Protein AF-A0A343C5H6-F1 (afdb_monomer_lite)

InterPro domains:
  IPR004868 DNA-directed DNA polymerase, family B, mitochondria/virus [PF03175] (2-85)
  IPR043502 DNA/RNA polymerase superfamily [SSF56672] (3-93)

Foldseek 3Di:
DVVCVVVVDDDDDPDDDDDDDDDPCVVVLVVLVVQLVVDDPPDPSVVVSVCCNVVVVVVVVDDPDDDDDDDDDPVVVVVVVPDPVDDDPDDDDPVPPPPPPD

Radius of gyration: 25.48 Å; chains: 1; bounding box: 62×45×51 Å

Structure (mmCIF, N/CA/C/O backbone):
data_AF-A0A343C5H6-F1
#
_entry.id   AF-A0A343C5H6-F1
#
loop_
_atom_site.group_PDB
_atom_site.id
_atom_site.type_symbol
_atom_site.label_atom_id
_atom_site.label_alt_id
_atom_site.label_comp_id
_atom_site.label_asym_id
_atom_site.label_entity_id
_atom_site.label_seq_id
_atom_site.pdbx_PDB_ins_code
_atom_site.Cartn_x
_atom_site.Cartn_y
_atom_site.Cartn_z
_atom_site.occupancy
_atom_site.B_iso_or_equiv
_atom_site.auth_seq_id
_atom_site.auth_comp_id
_atom_site.auth_asym_id
_atom_site.auth_atom_id
_atom_site.pdbx_PDB_model_num
ATOM 1 N N . MET A 1 1 ? -17.354 25.874 -14.020 1.00 59.34 1 MET A N 1
ATOM 2 C CA . MET A 1 1 ? -18.161 25.679 -15.249 1.00 59.34 1 MET A CA 1
ATOM 3 C C . MET A 1 1 ? -18.701 27.003 -15.789 1.00 59.34 1 MET A C 1
ATOM 5 O O . MET A 1 1 ? -18.785 27.162 -17.002 1.00 59.34 1 MET A O 1
ATOM 9 N N . ASP A 1 2 ? -18.963 27.967 -14.908 1.00 62.91 2 ASP A N 1
ATOM 10 C CA . ASP A 1 2 ? -19.671 29.218 -15.217 1.00 62.91 2 ASP A CA 1
ATOM 11 C C . ASP A 1 2 ? -18.976 30.110 -16.258 1.00 62.91 2 ASP A C 1
ATOM 13 O O . ASP A 1 2 ? -19.619 30.600 -17.184 1.00 62.91 2 ASP A O 1
ATOM 17 N N . ASN A 1 3 ? -17.647 30.245 -16.201 1.00 73.25 3 ASN A N 1
ATOM 18 C CA . ASN A 1 3 ? -16.905 31.046 -17.184 1.00 73.25 3 ASN A CA 1
ATOM 19 C C . ASN A 1 3 ? -16.920 30.426 -18.596 1.00 73.25 3 ASN A C 1
ATOM 21 O O . ASN A 1 3 ? -17.035 31.145 -19.582 1.00 73.25 3 ASN A O 1
ATOM 25 N N . ALA A 1 4 ? -16.860 29.097 -18.728 1.00 74.56 4 ALA A N 1
ATOM 26 C CA . ALA A 1 4 ? -16.860 28.442 -20.040 1.00 74.56 4 ALA A CA 1
ATOM 27 C C . ALA A 1 4 ? -18.228 28.525 -20.741 1.00 74.56 4 ALA A C 1
ATOM 29 O O . ALA A 1 4 ? -18.287 28.694 -21.961 1.00 74.56 4 ALA A O 1
ATOM 30 N N . MET A 1 5 ? -19.315 28.472 -19.961 1.00 68.94 5 MET A N 1
ATOM 31 C CA . MET A 1 5 ? -20.676 28.717 -20.448 1.00 68.94 5 MET A CA 1
ATOM 32 C C . MET A 1 5 ? -20.866 30.180 -20.867 1.00 68.94 5 MET A C 1
ATOM 34 O O . MET A 1 5 ? -21.416 30.435 -21.939 1.00 68.94 5 MET A O 1
ATOM 38 N N . LYS A 1 6 ? -20.335 31.136 -20.085 1.00 81.19 6 LYS A N 1
ATOM 39 C CA . LYS A 1 6 ? -20.362 32.578 -20.394 1.00 81.19 6 LYS A CA 1
ATOM 40 C C . LYS A 1 6 ? -19.713 32.915 -21.744 1.00 81.19 6 LYS A C 1
ATOM 42 O O . LYS A 1 6 ? -20.212 33.781 -22.454 1.00 81.19 6 LYS A O 1
ATOM 47 N N . TYR A 1 7 ? -18.649 32.204 -22.123 1.00 83.94 7 TYR A N 1
ATOM 48 C CA . TYR A 1 7 ? -17.924 32.410 -23.386 1.00 83.94 7 TYR A CA 1
ATOM 49 C C . TYR A 1 7 ? -18.260 31.386 -24.491 1.00 83.94 7 TYR A C 1
ATOM 51 O O . TYR A 1 7 ? -17.553 31.317 -25.492 1.00 83.94 7 TYR A O 1
ATOM 59 N N . ARG A 1 8 ? -19.353 30.615 -24.354 1.00 80.62 8 ARG A N 1
ATOM 60 C CA . ARG A 1 8 ? -19.887 29.699 -25.391 1.00 80.62 8 ARG A CA 1
ATOM 61 C C . ARG A 1 8 ? -18.921 28.609 -25.882 1.00 80.62 8 ARG A C 1
ATOM 63 O O . ARG A 1 8 ? -19.045 28.129 -27.011 1.00 80.62 8 ARG A O 1
ATOM 70 N N . TYR A 1 9 ? -17.997 28.164 -25.039 1.00 83.25 9 TYR A N 1
ATOM 71 C CA . TYR A 1 9 ? -17.149 27.024 -25.379 1.00 83.25 9 TYR A CA 1
ATOM 72 C C . TYR A 1 9 ? -17.988 25.739 -25.474 1.00 83.25 9 TYR A C 1
ATOM 74 O O . TYR A 1 9 ? -18.740 25.404 -24.558 1.00 83.25 9 TYR A O 1
ATOM 82 N N . LYS A 1 10 ? -17.861 25.006 -26.589 1.00 79.94 10 LYS A N 1
ATOM 83 C CA . LYS A 1 10 ? -18.486 23.688 -26.777 1.00 79.94 10 LYS A CA 1
ATOM 84 C C . LYS A 1 10 ? -17.521 22.592 -26.339 1.00 79.94 10 LYS A C 1
ATOM 86 O O . LYS A 1 10 ? -16.448 22.441 -26.916 1.00 79.94 10 LYS A O 1
ATOM 91 N N . PHE A 1 11 ? -17.926 21.800 -25.353 1.00 80.62 11 PHE A N 1
ATOM 92 C CA . PHE A 1 11 ? -17.164 20.637 -24.907 1.00 80.62 11 PHE A CA 1
ATOM 93 C C . PHE A 1 11 ? -17.555 19.403 -25.721 1.00 80.62 11 PHE A C 1
ATOM 95 O O . PHE A 1 11 ? -18.736 19.074 -25.827 1.00 80.62 11 PHE A O 1
ATOM 102 N N . LYS A 1 12 ? -16.561 18.700 -26.269 1.00 87.62 12 LYS A N 1
ATOM 103 C CA . LYS A 1 12 ? -16.737 17.374 -26.870 1.00 87.62 12 LYS A CA 1
ATOM 104 C C . LYS A 1 12 ? -16.182 16.334 -25.902 1.00 87.62 12 LYS A C 1
ATOM 106 O O . LYS A 1 12 ? -14.979 16.299 -25.665 1.00 87.62 12 LYS A O 1
ATOM 111 N N . ILE A 1 13 ? -17.048 15.493 -25.342 1.00 85.88 13 ILE A N 1
ATOM 112 C CA . ILE A 1 13 ? -16.616 14.368 -24.505 1.00 85.88 13 ILE A CA 1
ATOM 113 C C . ILE A 1 13 ? -16.103 13.263 -25.436 1.00 85.88 13 ILE A C 1
ATOM 115 O O . ILE A 1 13 ? -16.845 12.781 -26.285 1.00 85.88 13 ILE A O 1
ATOM 119 N N . ILE A 1 14 ? -14.825 12.897 -25.303 1.00 92.69 14 ILE A N 1
ATOM 120 C CA . ILE A 1 14 ? -14.165 11.891 -26.157 1.00 92.69 14 ILE A CA 1
ATOM 121 C C . ILE A 1 14 ? -14.345 10.483 -25.577 1.00 92.69 14 ILE A C 1
ATOM 123 O O . ILE A 1 14 ? -14.590 9.533 -26.315 1.00 92.69 14 ILE A O 1
ATOM 127 N N . LYS A 1 15 ? -14.240 10.348 -24.250 1.00 88.81 15 LYS A N 1
ATOM 128 C CA . LYS A 1 15 ? -14.427 9.093 -23.516 1.00 88.81 15 LYS A CA 1
ATOM 129 C C . LYS A 1 15 ? -14.778 9.390 -22.061 1.00 88.81 15 LYS A C 1
ATOM 131 O O . LYS A 1 15 ? -14.320 10.390 -21.510 1.00 88.81 15 LYS A O 1
ATOM 136 N N . SER A 1 16 ? -15.558 8.515 -21.440 1.00 90.56 16 SER A N 1
ATOM 137 C CA . SER A 1 16 ? -15.845 8.555 -20.008 1.00 90.56 16 SER A CA 1
ATOM 138 C C . SER A 1 16 ? -15.832 7.149 -19.417 1.00 90.56 16 SER A C 1
ATOM 140 O O . SER A 1 16 ? -15.969 6.153 -20.128 1.00 90.56 16 SER A O 1
ATOM 142 N N . TYR A 1 17 ? -15.654 7.092 -18.101 1.00 92.56 17 TYR A N 1
ATOM 143 C CA . TYR A 1 17 ? -15.815 5.886 -17.304 1.00 92.56 17 TYR A CA 1
ATOM 144 C C . TYR A 1 17 ? -16.729 6.214 -16.131 1.00 92.56 17 TYR A C 1
ATOM 146 O O . TYR A 1 17 ? -16.598 7.270 -15.508 1.00 92.56 17 TYR A O 1
ATOM 154 N N . THR A 1 18 ? -17.657 5.313 -15.838 1.00 94.50 18 THR A N 1
ATOM 155 C CA . THR A 1 18 ? -18.573 5.422 -14.703 1.00 94.50 18 THR A CA 1
ATOM 156 C C . THR A 1 18 ? -18.362 4.236 -13.783 1.00 94.50 18 THR A C 1
ATOM 158 O O . THR A 1 18 ? -18.209 3.111 -14.254 1.00 94.50 18 THR A O 1
ATOM 161 N N . PHE A 1 19 ? -18.396 4.478 -12.477 1.00 91.44 19 PHE A N 1
ATOM 162 C CA . PHE A 1 19 ? -18.205 3.442 -11.470 1.00 91.44 19 PHE A CA 1
ATOM 163 C C . PHE A 1 19 ? -19.340 3.484 -10.455 1.00 91.44 19 PHE A C 1
ATOM 165 O O . PHE A 1 19 ? -19.789 4.559 -10.049 1.00 91.44 19 PHE A O 1
ATOM 172 N N . ASN A 1 20 ? -19.773 2.306 -10.014 1.00 95.12 20 ASN A N 1
ATOM 173 C CA . ASN A 1 20 ? -20.703 2.191 -8.902 1.00 95.12 20 ASN A CA 1
ATOM 174 C C . ASN A 1 20 ? -19.971 2.468 -7.589 1.00 95.12 20 ASN A C 1
ATOM 176 O O . ASN A 1 20 ? -18.845 2.015 -7.375 1.00 95.12 20 ASN A O 1
ATOM 180 N N . LYS A 1 21 ? -20.622 3.207 -6.691 1.00 93.31 21 LYS A N 1
ATOM 181 C CA . LYS A 1 21 ? -20.080 3.453 -5.353 1.00 93.31 21 LYS A CA 1
ATOM 182 C C . LYS A 1 21 ? -20.183 2.174 -4.521 1.00 93.31 21 LYS A C 1
ATOM 184 O O . LYS A 1 21 ? -21.219 1.517 -4.518 1.00 93.31 21 LYS A O 1
ATOM 189 N N . GLY A 1 22 ? -19.129 1.857 -3.776 1.00 93.56 22 GLY A N 1
ATOM 190 C CA . GLY A 1 22 ? -19.084 0.690 -2.899 1.00 93.56 22 GLY A CA 1
ATOM 191 C C . GLY A 1 22 ? -17.943 0.770 -1.888 1.00 93.56 22 GLY A C 1
ATOM 192 O O . GLY A 1 22 ? -17.122 1.685 -1.935 1.00 93.56 22 GLY A O 1
ATOM 193 N N . ARG A 1 23 ? -17.903 -0.192 -0.957 1.00 92.94 23 ARG A N 1
ATOM 194 C CA . ARG A 1 23 ? -16.825 -0.343 0.038 1.00 92.94 23 ARG A CA 1
ATOM 195 C C . ARG A 1 23 ? -16.227 -1.758 -0.016 1.00 92.94 23 ARG A C 1
ATOM 197 O O . ARG A 1 23 ? -16.390 -2.513 0.941 1.00 92.94 23 ARG A O 1
ATOM 204 N N . PRO A 1 24 ? -15.557 -2.134 -1.122 1.00 91.44 24 PRO A N 1
ATOM 205 C CA . PRO A 1 24 ? -15.087 -3.506 -1.344 1.00 91.44 24 PRO A CA 1
ATOM 206 C C . PRO A 1 24 ? -14.097 -4.006 -0.278 1.00 91.44 24 PRO A C 1
ATOM 208 O O . PRO A 1 24 ? -14.045 -5.200 -0.013 1.00 91.44 24 PRO A O 1
ATOM 211 N N . PHE A 1 25 ? -13.363 -3.105 0.384 1.00 92.88 25 PHE A N 1
ATOM 212 C CA . PHE A 1 25 ? -12.360 -3.453 1.403 1.00 92.88 25 PHE A CA 1
ATOM 213 C C . PHE A 1 25 ? -12.834 -3.261 2.843 1.00 92.88 25 PHE A C 1
ATOM 215 O O . PHE A 1 25 ? -12.014 -3.333 3.753 1.00 92.88 25 PHE A O 1
ATOM 222 N N . LYS A 1 26 ? -14.130 -2.995 3.067 1.00 95.06 26 LYS A N 1
ATOM 223 C CA . LYS A 1 26 ? -14.650 -2.661 4.400 1.00 95.06 26 LYS A CA 1
ATOM 224 C C . LYS A 1 26 ? -14.239 -3.694 5.450 1.00 95.06 26 LYS A C 1
ATOM 226 O O . LYS A 1 26 ? -13.628 -3.319 6.437 1.00 95.06 26 LYS A O 1
ATOM 231 N N . ASN A 1 27 ? -14.517 -4.971 5.197 1.00 96.69 27 ASN A N 1
ATOM 232 C CA . ASN A 1 27 ? -14.269 -6.028 6.178 1.00 96.69 27 ASN A CA 1
ATOM 233 C C . ASN A 1 27 ? -12.774 -6.150 6.511 1.00 96.69 27 ASN A C 1
ATOM 235 O O . ASN A 1 27 ? -12.407 -6.154 7.676 1.00 96.69 27 ASN A O 1
ATOM 239 N N . ILE A 1 28 ? -11.907 -6.129 5.491 1.00 95.00 28 ILE A N 1
ATOM 240 C CA . ILE A 1 28 ? -10.447 -6.212 5.669 1.00 95.00 28 ILE A CA 1
ATOM 241 C C . ILE A 1 28 ? -9.924 -5.029 6.497 1.00 95.00 28 ILE A C 1
ATOM 243 O O . ILE A 1 28 ? -9.112 -5.211 7.400 1.00 95.00 28 ILE A O 1
ATOM 247 N N . ILE A 1 29 ? -10.387 -3.812 6.202 1.00 95.62 29 ILE A N 1
ATOM 248 C CA . ILE A 1 29 ? -9.990 -2.611 6.946 1.00 95.62 29 ILE A CA 1
ATOM 249 C C . ILE A 1 29 ? -10.517 -2.648 8.381 1.00 95.62 29 ILE A C 1
ATOM 251 O O . ILE A 1 29 ? -9.774 -2.299 9.297 1.00 95.62 29 ILE A O 1
ATOM 255 N N . ASP A 1 30 ? -11.761 -3.082 8.581 1.00 97.25 30 ASP A N 1
ATOM 256 C CA . ASP A 1 30 ? -12.376 -3.189 9.903 1.00 97.25 30 ASP A CA 1
ATOM 257 C C . ASP A 1 30 ? -11.622 -4.214 10.772 1.00 97.25 30 ASP A C 1
ATOM 259 O O . ASP A 1 30 ? -11.354 -3.944 11.943 1.00 97.25 30 ASP A O 1
ATOM 263 N N . ASP A 1 31 ? -11.213 -5.350 10.205 1.00 96.62 31 ASP A N 1
ATOM 264 C CA . ASP A 1 31 ? -10.468 -6.390 10.923 1.00 96.62 31 ASP A CA 1
ATOM 265 C C . ASP A 1 31 ? -9.039 -5.944 11.268 1.00 96.62 31 ASP A C 1
ATOM 267 O O . ASP A 1 31 ? -8.612 -6.066 12.418 1.00 96.62 31 ASP A O 1
ATOM 271 N N . LEU A 1 32 ? -8.320 -5.319 10.326 1.00 96.75 32 LEU A N 1
ATOM 272 C CA . LEU A 1 32 ? -6.996 -4.736 10.595 1.00 96.75 32 LEU A CA 1
ATOM 273 C C . LEU A 1 32 ? -7.061 -3.601 11.624 1.00 96.75 32 LEU A C 1
ATOM 275 O O . LEU A 1 32 ? -6.141 -3.421 12.422 1.00 96.75 32 LEU A O 1
ATOM 279 N N . TYR A 1 33 ? -8.144 -2.825 11.623 1.00 96.69 33 TYR A N 1
ATOM 280 C CA . TYR A 1 33 ? -8.338 -1.760 12.596 1.00 96.69 33 TYR A CA 1
ATOM 281 C C . TYR A 1 33 ? -8.585 -2.311 14.004 1.00 96.69 33 TYR A C 1
ATOM 283 O O . TYR A 1 33 ? -7.974 -1.815 14.948 1.00 96.69 33 TYR A O 1
ATOM 291 N N . LYS A 1 34 ? -9.407 -3.360 14.151 1.00 97.31 34 LYS A N 1
ATOM 292 C CA . LYS A 1 34 ? -9.584 -4.059 15.438 1.00 97.31 34 LYS A CA 1
ATOM 293 C C . LYS A 1 34 ? -8.261 -4.614 15.953 1.00 97.31 34 LYS A C 1
ATOM 295 O O . LYS A 1 34 ? -7.923 -4.372 17.106 1.00 97.31 34 LYS A O 1
ATOM 300 N N . LEU A 1 35 ? -7.462 -5.227 15.078 1.00 96.25 35 LEU A N 1
ATOM 301 C CA . LEU A 1 35 ? -6.128 -5.717 15.425 1.00 96.25 35 LEU A CA 1
ATOM 302 C C . LEU A 1 35 ? -5.235 -4.587 15.975 1.00 96.25 35 LEU A C 1
ATOM 304 O O . LEU A 1 35 ? -4.511 -4.764 16.946 1.00 96.25 35 LEU A O 1
ATOM 308 N N . ARG A 1 36 ? -5.331 -3.365 15.438 1.00 96.00 36 ARG A N 1
ATOM 309 C CA . ARG A 1 36 ? -4.609 -2.201 15.994 1.00 96.00 36 ARG A CA 1
ATOM 310 C C . ARG A 1 36 ? -5.123 -1.715 17.348 1.00 96.00 36 ARG A C 1
ATOM 312 O O . ARG A 1 36 ? -4.404 -0.960 18.000 1.00 96.00 36 ARG A O 1
ATOM 319 N N . LEU A 1 37 ? -6.351 -2.051 17.731 1.00 96.56 37 LEU A N 1
ATOM 320 C CA . LEU A 1 37 ? -6.902 -1.723 19.047 1.00 96.56 37 LEU A CA 1
ATOM 321 C C . LEU A 1 37 ? -6.522 -2.771 20.098 1.00 96.56 37 LEU A C 1
ATOM 323 O O . LEU A 1 37 ? -6.389 -2.419 21.265 1.00 96.56 37 LEU A O 1
ATOM 327 N N . GLU A 1 38 ? -6.320 -4.023 19.686 1.00 97.38 38 GLU A N 1
ATOM 328 C CA . GLU A 1 38 ? -5.909 -5.121 20.570 1.00 97.38 38 GLU A CA 1
ATOM 329 C C . GLU A 1 38 ? -4.457 -4.987 21.048 1.00 97.38 38 GLU A C 1
ATOM 331 O O . GLU A 1 38 ? -4.153 -5.313 22.194 1.00 97.38 38 GLU A O 1
ATOM 336 N N . TYR A 1 39 ? -3.564 -4.468 20.199 1.00 96.62 39 TYR A N 1
ATOM 337 C CA . TYR A 1 39 ? -2.135 -4.360 20.504 1.00 96.62 39 TYR A CA 1
ATOM 338 C C . TYR A 1 39 ? -1.691 -2.912 20.767 1.00 96.62 39 TYR A C 1
ATOM 340 O O . TYR A 1 39 ? -2.089 -1.998 20.030 1.00 96.62 39 TYR A O 1
ATOM 348 N N . PRO A 1 40 ? -0.807 -2.663 21.757 1.00 96.50 40 PRO A N 1
ATOM 349 C CA . PRO A 1 40 ? -0.280 -1.328 22.018 1.00 96.50 40 PRO A CA 1
ATOM 350 C C . PRO A 1 40 ? 0.524 -0.805 20.823 1.00 96.50 40 PRO A C 1
ATOM 352 O O . PRO A 1 40 ? 1.052 -1.561 20.013 1.00 96.50 40 PRO A O 1
ATOM 355 N N . LYS A 1 41 ? 0.661 0.521 20.707 1.00 93.25 41 LYS A N 1
ATOM 356 C CA . LYS A 1 41 ? 1.333 1.154 19.552 1.00 93.25 41 LYS A CA 1
ATOM 357 C C . LYS A 1 41 ? 2.796 0.740 19.371 1.00 93.25 41 LYS A C 1
ATOM 359 O O . LYS A 1 41 ? 3.310 0.870 18.269 1.00 93.25 41 LYS A O 1
ATOM 364 N N . SER A 1 42 ? 3.460 0.308 20.439 1.00 95.50 42 SER A N 1
ATOM 365 C CA . SER A 1 42 ? 4.840 -0.183 20.420 1.00 95.50 42 SER A CA 1
ATOM 366 C C . SER A 1 42 ? 4.964 -1.622 19.921 1.00 95.50 42 SER A C 1
ATOM 368 O O . SER A 1 42 ? 6.078 -2.075 19.679 1.00 95.50 42 SER A O 1
ATOM 370 N N . ASP A 1 43 ? 3.853 -2.343 19.795 1.00 97.50 43 ASP A N 1
ATOM 371 C CA . ASP A 1 43 ? 3.851 -3.743 19.403 1.00 97.50 43 ASP A CA 1
ATOM 372 C C . ASP A 1 43 ? 4.050 -3.900 17.883 1.00 97.50 43 ASP A C 1
ATOM 374 O O . ASP A 1 43 ? 3.379 -3.208 17.102 1.00 97.50 43 ASP A O 1
ATOM 378 N N . PRO A 1 44 ? 4.923 -4.824 17.435 1.00 97.06 44 PRO A N 1
ATOM 379 C CA . PRO A 1 44 ? 5.092 -5.173 16.024 1.00 97.06 44 PRO A CA 1
ATOM 380 C C . PRO A 1 44 ? 3.777 -5.439 15.285 1.00 97.06 44 PRO A C 1
ATOM 382 O O . PRO A 1 44 ? 3.629 -5.024 14.136 1.00 97.06 44 PRO A O 1
ATOM 385 N N . MET A 1 45 ? 2.796 -6.062 15.936 1.00 96.81 45 MET A N 1
ATOM 386 C CA . MET A 1 45 ? 1.503 -6.369 15.335 1.00 96.81 45 MET A CA 1
ATOM 387 C C . MET A 1 45 ? 0.721 -5.102 14.972 1.00 96.81 45 MET A C 1
ATOM 389 O O . MET A 1 45 ? 0.125 -5.025 13.895 1.00 96.81 45 MET A O 1
ATOM 393 N N . ASN A 1 46 ? 0.790 -4.056 15.806 1.00 97.62 46 ASN A N 1
ATOM 394 C CA . ASN A 1 46 ? 0.174 -2.766 15.485 1.00 97.62 46 ASN A CA 1
ATOM 395 C C . ASN A 1 46 ? 0.822 -2.142 14.241 1.00 97.62 46 ASN A C 1
ATOM 397 O O . ASN A 1 46 ? 0.125 -1.620 13.364 1.00 97.62 46 ASN A O 1
ATOM 401 N N . TYR A 1 47 ? 2.153 -2.225 14.144 1.00 97.06 47 TYR A N 1
ATOM 402 C CA . TYR A 1 47 ? 2.902 -1.718 12.997 1.00 97.06 47 TYR A CA 1
ATOM 403 C C . TYR A 1 47 ? 2.574 -2.479 11.713 1.00 97.06 47 TYR A C 1
ATOM 405 O O . TYR A 1 47 ? 2.320 -1.839 10.694 1.00 97.06 47 TYR A O 1
ATOM 413 N N . ILE A 1 48 ? 2.512 -3.811 11.765 1.00 96.50 48 ILE A N 1
ATOM 414 C CA . ILE A 1 48 ? 2.150 -4.661 10.624 1.00 96.50 48 ILE A CA 1
ATOM 415 C C . ILE A 1 48 ? 0.733 -4.329 10.143 1.00 96.50 48 ILE A C 1
ATOM 417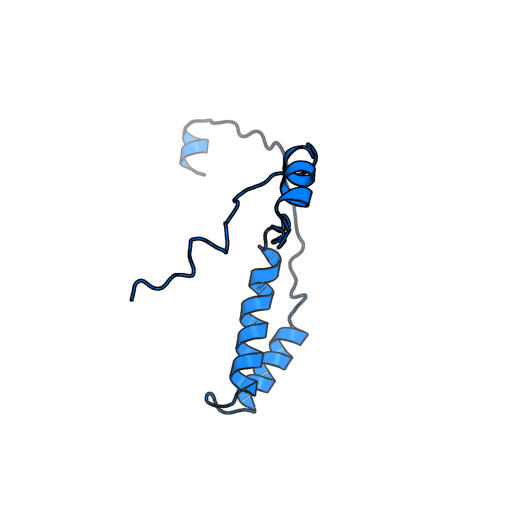 O O . ILE A 1 48 ? 0.522 -4.079 8.956 1.00 96.50 48 ILE A O 1
ATOM 421 N N . ALA A 1 49 ? -0.233 -4.237 11.060 1.00 96.62 49 ALA A N 1
ATOM 422 C CA . ALA A 1 49 ? -1.608 -3.888 10.718 1.00 96.62 49 ALA A CA 1
ATOM 423 C C . ALA A 1 49 ? -1.705 -2.493 10.076 1.00 96.62 49 ALA A C 1
ATOM 425 O O . ALA A 1 49 ? -2.353 -2.314 9.044 1.00 96.62 49 ALA A O 1
ATOM 426 N N . LYS A 1 50 ? -1.004 -1.499 10.640 1.00 95.62 50 LYS A N 1
ATOM 427 C CA . LYS A 1 50 ? -0.917 -0.145 10.069 1.00 95.62 50 LYS A CA 1
ATOM 428 C C . LYS A 1 50 ? -0.274 -0.151 8.681 1.00 95.62 50 LYS A C 1
ATOM 430 O O . LYS A 1 50 ? -0.754 0.556 7.795 1.00 95.62 50 LYS A O 1
ATOM 435 N N . LEU A 1 51 ? 0.800 -0.919 8.497 1.00 96.25 51 LEU A N 1
ATOM 436 C CA . LEU A 1 51 ? 1.488 -1.050 7.218 1.00 96.25 51 LEU A CA 1
ATOM 437 C C . LEU A 1 51 ? 0.527 -1.594 6.160 1.00 96.25 51 LEU A C 1
ATOM 439 O O . LEU A 1 51 ? 0.355 -0.952 5.131 1.00 96.25 51 LEU A O 1
ATOM 443 N N . PHE A 1 52 ? -0.178 -2.693 6.440 1.00 95.25 52 PHE A N 1
ATOM 444 C CA . PHE A 1 52 ? -1.137 -3.266 5.495 1.00 95.25 52 PHE A CA 1
ATOM 445 C C . PHE A 1 52 ? -2.273 -2.309 5.134 1.00 95.25 52 PHE A C 1
ATOM 447 O O . PHE A 1 52 ? -2.584 -2.163 3.951 1.00 95.25 52 PHE A O 1
ATOM 454 N N . MET A 1 53 ? -2.853 -1.610 6.116 1.00 93.81 53 MET A N 1
ATOM 455 C CA . MET A 1 53 ? -3.897 -0.613 5.850 1.00 93.81 53 MET A CA 1
ATOM 456 C C . MET A 1 53 ? -3.404 0.488 4.898 1.00 93.81 53 MET A C 1
ATOM 458 O O . MET A 1 53 ? -4.108 0.851 3.957 1.00 93.81 53 MET A O 1
ATOM 462 N N . ASN A 1 54 ? -2.189 0.999 5.117 1.00 92.38 54 ASN A N 1
ATOM 463 C CA . ASN A 1 54 ? -1.610 2.060 4.291 1.00 92.38 54 ASN A CA 1
ATOM 464 C C . ASN A 1 54 ? -1.191 1.554 2.901 1.00 92.38 54 ASN A C 1
ATOM 466 O O . ASN A 1 54 ? -1.405 2.236 1.898 1.00 92.38 54 ASN A O 1
ATOM 470 N N . SER A 1 55 ? -0.617 0.353 2.828 1.00 94.19 55 SER A N 1
ATOM 471 C CA . SER A 1 55 ? -0.168 -0.256 1.577 1.00 94.19 55 SER A CA 1
ATOM 472 C C . SER A 1 55 ? -1.328 -0.656 0.666 1.00 94.19 55 SER A C 1
ATOM 474 O O . SER A 1 55 ? -1.164 -0.621 -0.551 1.00 94.19 55 SER A O 1
ATOM 476 N N . LEU A 1 56 ? -2.503 -0.990 1.215 1.00 91.81 56 LEU A N 1
ATOM 477 C CA . LEU A 1 56 ? -3.663 -1.417 0.429 1.00 91.81 56 LEU A CA 1
ATOM 478 C C . LEU A 1 56 ? -4.082 -0.364 -0.605 1.00 91.81 56 LEU A C 1
ATOM 480 O O . LEU A 1 56 ? -4.250 -0.692 -1.775 1.00 91.81 56 LEU A O 1
ATOM 484 N N . TYR A 1 57 ? -4.205 0.902 -0.195 1.00 87.38 57 TYR A N 1
ATOM 485 C CA . TYR A 1 57 ? -4.493 2.000 -1.124 1.00 87.38 57 TYR A CA 1
ATOM 486 C C . TYR A 1 57 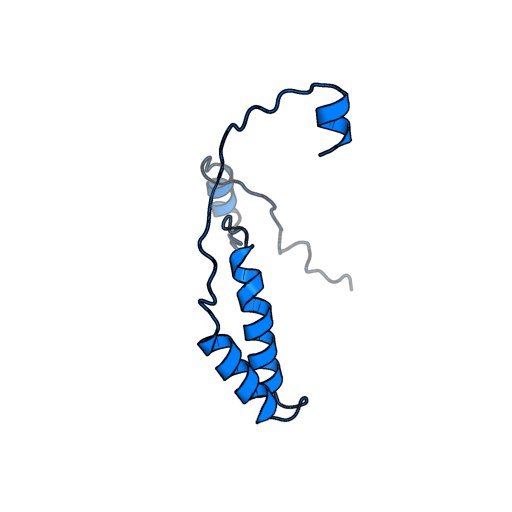? -3.353 2.196 -2.136 1.00 87.38 57 TYR A C 1
ATOM 488 O O . TYR A 1 57 ? -3.613 2.364 -3.326 1.00 87.38 57 TYR A O 1
ATOM 496 N N . GLY A 1 58 ? -2.099 2.112 -1.679 1.00 86.88 58 GLY A N 1
ATOM 497 C CA . GLY A 1 58 ? -0.924 2.265 -2.539 1.00 86.88 58 GLY A CA 1
ATOM 498 C C . GLY A 1 58 ? -0.890 1.268 -3.700 1.00 86.88 58 GLY A C 1
ATOM 499 O O . GLY A 1 58 ? -0.459 1.617 -4.795 1.00 86.88 58 GLY A O 1
ATOM 500 N N . ARG A 1 59 ? -1.425 0.055 -3.508 1.00 88.88 59 ARG A N 1
ATOM 501 C CA . ARG A 1 59 ? -1.496 -0.963 -4.566 1.00 88.88 59 ARG A CA 1
ATOM 502 C C . ARG A 1 59 ? -2.432 -0.606 -5.722 1.00 88.88 59 ARG A C 1
ATOM 504 O O . ARG A 1 59 ? -2.191 -1.095 -6.816 1.00 88.88 59 ARG A O 1
ATOM 511 N N . PHE A 1 60 ? -3.439 0.250 -5.530 1.00 86.62 60 PHE A N 1
ATOM 512 C CA . PHE A 1 60 ? -4.327 0.677 -6.627 1.00 86.62 60 PHE A CA 1
ATOM 513 C C . PHE A 1 60 ? -3.665 1.649 -7.603 1.00 86.62 60 PHE A C 1
ATOM 515 O O . PHE A 1 60 ? -4.083 1.729 -8.752 1.00 86.62 60 PHE A O 1
ATOM 522 N N . GLY A 1 61 ? -2.672 2.407 -7.139 1.00 86.06 61 GLY A N 1
ATOM 523 C CA . GLY A 1 61 ? -1.937 3.380 -7.949 1.00 86.06 61 GLY A CA 1
ATOM 524 C C . GLY A 1 61 ? -0.540 2.910 -8.337 1.00 86.06 61 GLY A C 1
ATOM 525 O O . GLY A 1 61 ? 0.284 3.737 -8.724 1.00 86.06 61 GLY A O 1
ATOM 526 N N . MET A 1 62 ? -0.236 1.623 -8.163 1.00 89.75 62 MET A N 1
ATOM 527 C CA . MET A 1 62 ? 1.092 1.099 -8.450 1.00 89.75 62 MET A CA 1
ATOM 528 C C . MET A 1 62 ? 1.305 1.028 -9.964 1.00 89.75 62 MET A C 1
ATOM 530 O O . MET A 1 62 ? 0.397 0.665 -10.706 1.00 89.75 62 MET A O 1
ATOM 534 N N . ASN A 1 63 ? 2.497 1.402 -10.423 1.00 87.81 63 ASN A N 1
ATOM 535 C CA . ASN A 1 63 ? 2.865 1.241 -11.824 1.00 87.81 63 ASN A CA 1
ATOM 536 C C . ASN A 1 63 ? 3.056 -0.253 -12.117 1.00 87.81 63 ASN A C 1
ATOM 538 O O . ASN A 1 63 ? 3.877 -0.896 -11.467 1.00 87.81 63 ASN A O 1
ATOM 542 N N . ASP A 1 64 ? 2.325 -0.779 -13.098 1.00 85.00 64 ASP A N 1
ATOM 543 C CA . ASP A 1 64 ? 2.434 -2.180 -13.525 1.00 85.00 64 ASP A CA 1
ATOM 544 C C . ASP A 1 64 ? 3.688 -2.448 -14.380 1.00 85.00 64 ASP A C 1
ATOM 546 O O . ASP A 1 64 ? 3.995 -3.595 -14.703 1.00 85.00 64 ASP A O 1
ATOM 550 N N . ASN A 1 65 ? 4.441 -1.403 -14.738 1.00 84.19 65 ASN A N 1
ATOM 551 C CA . ASN A 1 65 ? 5.748 -1.543 -15.371 1.00 84.19 65 ASN A CA 1
ATOM 552 C C . ASN A 1 65 ? 6.814 -1.773 -14.295 1.00 84.19 65 ASN A C 1
ATOM 554 O O . ASN A 1 65 ? 7.337 -0.827 -13.701 1.00 84.19 65 ASN A O 1
ATOM 558 N N . PHE A 1 66 ? 7.111 -3.043 -14.034 1.00 83.50 66 PHE A N 1
ATOM 559 C CA . PHE A 1 66 ? 8.144 -3.441 -13.087 1.00 83.50 66 PHE A CA 1
ATOM 560 C C . PHE A 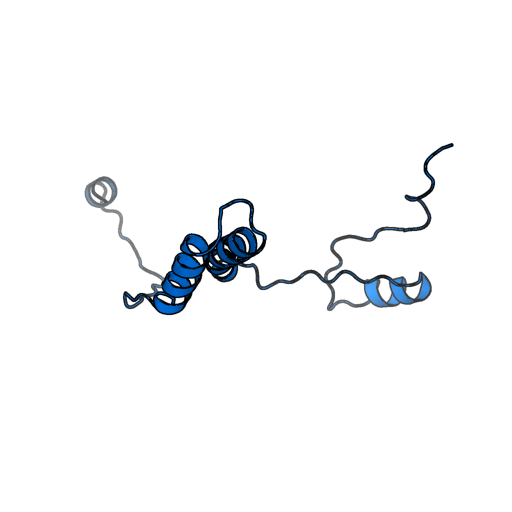1 66 ? 9.517 -3.420 -13.747 1.00 83.50 66 PHE A C 1
ATOM 562 O O . PHE A 1 66 ? 9.742 -4.085 -14.757 1.00 83.50 66 PHE A O 1
ATOM 569 N N . ASN A 1 67 ? 10.448 -2.698 -13.131 1.00 87.12 67 ASN A N 1
ATOM 570 C CA . ASN A 1 67 ? 11.856 -2.806 -13.476 1.00 87.12 67 ASN A CA 1
ATOM 571 C C . ASN A 1 67 ? 12.421 -4.104 -12.900 1.00 87.12 67 ASN A C 1
ATOM 573 O O . ASN A 1 67 ? 12.155 -4.452 -11.747 1.00 87.12 67 ASN A O 1
ATOM 577 N N . GLU A 1 68 ? 13.229 -4.796 -13.693 1.00 87.75 68 GLU A N 1
ATOM 578 C CA . GLU A 1 68 ? 13.955 -5.979 -13.255 1.00 87.75 68 GLU A CA 1
ATOM 579 C C . GLU A 1 68 ? 15.421 -5.619 -13.015 1.00 87.75 68 GLU A C 1
ATOM 581 O O . GLU A 1 68 ? 16.064 -4.999 -13.861 1.00 87.75 68 GLU A O 1
ATOM 586 N N . ILE A 1 69 ? 15.955 -6.023 -11.863 1.00 89.88 69 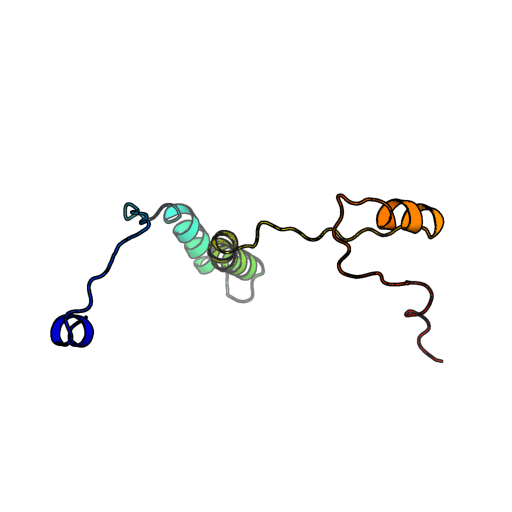ILE A N 1
ATOM 587 C CA . ILE A 1 69 ? 17.381 -5.903 -11.558 1.00 89.88 69 ILE A CA 1
ATOM 588 C C . ILE A 1 69 ? 18.011 -7.276 -11.776 1.00 89.88 69 ILE A C 1
ATOM 590 O O . ILE A 1 69 ? 17.615 -8.248 -11.132 1.00 89.88 69 ILE A O 1
ATOM 594 N N . ARG A 1 70 ? 19.000 -7.355 -12.670 1.00 88.19 70 ARG A N 1
ATOM 595 C CA . ARG A 1 70 ? 19.763 -8.579 -12.942 1.00 88.19 70 ARG A CA 1
ATOM 596 C C . ARG A 1 70 ? 21.237 -8.360 -12.641 1.00 88.19 70 ARG A C 1
ATOM 598 O O . ARG A 1 70 ? 21.830 -7.402 -13.125 1.00 88.19 70 ARG A O 1
ATOM 605 N N . ILE A 1 71 ? 21.823 -9.283 -11.886 1.00 89.88 71 ILE A N 1
ATOM 606 C CA . ILE A 1 71 ? 23.274 -9.382 -11.714 1.00 89.88 71 ILE A CA 1
ATOM 607 C C . ILE A 1 71 ? 23.769 -10.383 -12.751 1.00 89.88 71 ILE A C 1
ATOM 609 O O . ILE A 1 71 ? 23.304 -11.523 -12.786 1.00 89.88 71 ILE A O 1
ATOM 613 N N . VAL A 1 72 ? 24.679 -9.946 -13.614 1.00 89.81 72 VAL A N 1
ATOM 614 C CA . VAL A 1 72 ? 25.194 -10.741 -14.732 1.00 89.81 72 VAL A CA 1
ATOM 615 C C . VAL A 1 72 ? 26.709 -10.638 -14.811 1.00 89.81 72 VAL A C 1
ATOM 617 O O . VAL A 1 72 ? 27.298 -9.696 -14.290 1.00 89.81 72 VAL A O 1
ATOM 620 N N . ASN A 1 73 ? 27.331 -11.616 -15.467 1.00 88.12 73 ASN A N 1
ATOM 621 C CA . ASN A 1 73 ? 28.740 -11.529 -15.838 1.00 88.12 73 ASN A CA 1
ATOM 622 C C . ASN A 1 73 ? 28.918 -10.698 -17.123 1.00 88.12 73 ASN A C 1
ATOM 624 O O . ASN A 1 73 ? 27.974 -10.533 -17.900 1.00 88.12 73 ASN A O 1
ATOM 628 N N . ASP A 1 74 ? 30.143 -10.234 -17.371 1.00 84.50 74 ASP A N 1
ATOM 629 C CA . ASP A 1 74 ? 30.470 -9.384 -18.526 1.00 84.50 74 ASP A CA 1
ATOM 630 C C . ASP A 1 74 ? 30.115 -10.030 -19.872 1.00 84.50 74 ASP A C 1
ATOM 632 O O . ASP A 1 74 ? 29.648 -9.361 -20.793 1.00 84.50 74 ASP A O 1
ATOM 636 N N . ASN A 1 75 ? 30.274 -11.351 -19.982 1.00 84.56 75 ASN A N 1
ATOM 637 C CA . ASN A 1 75 ? 29.958 -12.076 -21.211 1.00 84.56 75 ASN A CA 1
ATOM 638 C C . ASN A 1 75 ? 28.455 -12.015 -21.535 1.00 84.56 75 ASN A C 1
ATOM 640 O O . ASN A 1 75 ? 28.087 -11.765 -22.679 1.00 84.56 75 ASN A O 1
ATOM 644 N N . SER A 1 76 ? 27.595 -12.179 -20.525 1.00 85.38 76 SER A N 1
ATOM 645 C CA . SER A 1 76 ? 26.131 -12.172 -20.683 1.00 85.38 76 SER A CA 1
ATOM 646 C C . SER A 1 76 ? 25.558 -10.758 -20.807 1.00 85.38 76 SER A C 1
ATOM 648 O O . SER A 1 76 ? 24.429 -10.585 -21.266 1.00 85.38 76 SER A O 1
ATOM 650 N N . LEU A 1 77 ? 26.316 -9.733 -20.402 1.00 87.94 77 LEU A N 1
ATOM 651 C CA . LEU A 1 77 ? 25.910 -8.337 -20.546 1.00 87.94 77 LEU A CA 1
ATOM 652 C C . LEU A 1 77 ? 25.744 -7.957 -22.022 1.00 87.94 77 LEU A C 1
ATOM 654 O O . LEU A 1 77 ? 24.761 -7.311 -22.383 1.00 87.94 77 LEU A O 1
ATOM 658 N N . ASN A 1 78 ? 26.664 -8.403 -22.881 1.00 86.00 78 ASN A N 1
ATOM 659 C CA . ASN A 1 78 ? 26.597 -8.122 -24.316 1.00 86.00 78 ASN A CA 1
ATOM 660 C C . ASN A 1 78 ? 25.331 -8.713 -24.954 1.00 86.00 78 ASN A C 1
ATOM 662 O O . ASN A 1 78 ? 24.685 -8.055 -25.770 1.00 86.00 78 ASN A O 1
ATOM 666 N N . ASP A 1 79 ?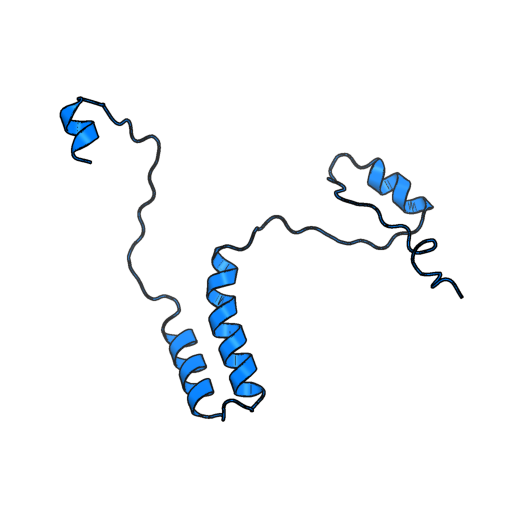 24.931 -9.917 -24.541 1.00 88.12 79 ASP A N 1
ATOM 667 C CA . ASP A 1 79 ? 23.708 -10.566 -25.026 1.00 88.12 79 ASP A CA 1
ATOM 668 C C . ASP A 1 79 ? 22.442 -9.799 -24.607 1.00 88.12 79 ASP A C 1
ATOM 670 O O . ASP A 1 79 ? 21.491 -9.690 -25.384 1.00 88.12 79 ASP A O 1
ATOM 674 N N . LEU A 1 80 ? 22.436 -9.213 -23.403 1.00 87.12 80 LEU A N 1
ATOM 675 C CA . LEU A 1 80 ? 21.333 -8.381 -22.915 1.00 87.12 80 LEU A CA 1
ATOM 676 C C . LEU A 1 80 ? 21.255 -7.026 -23.625 1.00 87.12 80 LEU A C 1
ATOM 678 O O . LEU A 1 80 ? 20.156 -6.605 -23.980 1.00 87.12 80 LEU A O 1
ATOM 682 N N . ILE A 1 81 ? 22.394 -6.372 -23.876 1.00 86.19 81 ILE A N 1
ATOM 683 C CA . ILE A 1 81 ? 22.463 -5.103 -24.625 1.00 86.19 81 ILE A CA 1
ATOM 684 C C . ILE A 1 81 ? 21.958 -5.290 -26.058 1.00 86.19 81 ILE A C 1
ATOM 686 O O . ILE A 1 81 ? 21.249 -4.439 -26.594 1.00 86.19 81 ILE A O 1
ATOM 690 N N . ASN A 1 82 ? 22.292 -6.422 -26.677 1.00 85.94 82 ASN A N 1
ATOM 691 C CA . ASN A 1 82 ? 21.880 -6.721 -28.044 1.00 85.94 82 ASN A CA 1
ATOM 692 C C . ASN A 1 82 ? 20.403 -7.135 -28.155 1.00 85.94 82 ASN A C 1
ATOM 694 O O . ASN A 1 82 ? 19.850 -7.171 -29.261 1.00 85.94 82 ASN A O 1
ATOM 698 N N . ASN A 1 83 ? 19.735 -7.422 -27.034 1.00 86.06 83 ASN A N 1
ATOM 699 C CA . ASN A 1 83 ? 18.334 -7.805 -27.033 1.00 86.06 83 ASN A CA 1
ATOM 700 C C . ASN A 1 83 ? 17.402 -6.584 -27.148 1.00 86.06 83 ASN A C 1
ATOM 702 O O . ASN A 1 83 ? 17.094 -5.905 -26.172 1.00 86.06 83 ASN A O 1
ATOM 706 N N . LYS A 1 84 ? 16.856 -6.372 -28.351 1.00 80.81 84 LYS A N 1
ATOM 707 C CA . LYS A 1 84 ? 15.943 -5.259 -28.675 1.00 80.81 84 LYS A CA 1
ATOM 708 C C . LYS A 1 84 ? 14.596 -5.284 -27.946 1.00 80.81 84 LYS A C 1
ATOM 710 O O . LYS A 1 84 ? 13.857 -4.307 -28.041 1.00 80.81 84 LYS A O 1
ATOM 715 N N . THR A 1 85 ? 14.236 -6.377 -27.271 1.00 84.31 85 THR A N 1
ATOM 716 C CA . THR A 1 85 ? 12.989 -6.439 -26.489 1.00 84.31 85 THR A CA 1
ATOM 717 C C . THR A 1 85 ? 13.146 -5.864 -25.086 1.00 84.31 85 THR A C 1
ATOM 719 O O . THR A 1 85 ? 12.144 -5.674 -24.403 1.00 84.31 85 THR A O 1
ATOM 722 N N . LEU A 1 86 ? 14.378 -5.622 -24.633 1.00 83.56 86 LEU A N 1
ATOM 723 C CA . LEU A 1 86 ? 14.665 -5.087 -23.309 1.00 83.56 86 LEU A CA 1
ATOM 724 C C . LEU A 1 86 ? 14.946 -3.586 -23.398 1.00 83.56 86 LEU A C 1
ATOM 726 O O . LEU A 1 86 ? 15.690 -3.124 -24.258 1.00 83.56 86 LEU A O 1
ATOM 730 N N . SER A 1 87 ? 14.365 -2.829 -22.471 1.00 84.75 87 SER A N 1
ATOM 731 C CA . SER A 1 87 ? 14.744 -1.440 -22.222 1.00 84.75 87 SER A CA 1
ATOM 732 C C . SER A 1 87 ? 15.671 -1.421 -21.015 1.00 84.75 87 SER A C 1
ATOM 734 O O . SER A 1 87 ? 15.215 -1.591 -19.886 1.00 84.75 87 SER A O 1
ATOM 736 N N . ILE A 1 88 ? 16.968 -1.240 -21.248 1.00 87.06 88 ILE A N 1
ATOM 737 C CA . ILE A 1 88 ? 17.956 -1.120 -20.173 1.00 87.06 88 ILE A CA 1
ATOM 738 C C . ILE A 1 88 ? 17.922 0.317 -19.659 1.00 87.06 88 ILE A C 1
ATOM 740 O O . ILE A 1 88 ? 18.166 1.248 -20.423 1.00 87.06 88 ILE A O 1
ATOM 744 N N . GLN A 1 89 ? 17.589 0.489 -18.379 1.00 87.38 89 GLN A N 1
ATOM 745 C CA . GLN A 1 89 ? 17.559 1.807 -17.749 1.00 87.38 89 GLN A CA 1
ATOM 746 C C . GLN A 1 89 ? 18.958 2.230 -17.289 1.00 87.38 89 GLN A C 1
ATOM 748 O O . GLN A 1 89 ? 19.396 3.316 -17.643 1.00 87.38 89 GLN A O 1
ATOM 753 N N . ASP A 1 90 ? 19.658 1.351 -16.565 1.00 87.75 90 ASP A N 1
ATOM 754 C CA . ASP A 1 90 ? 20.972 1.621 -15.977 1.00 87.75 90 ASP A CA 1
ATOM 755 C C . ASP A 1 90 ? 21.829 0.341 -15.935 1.00 87.75 90 ASP A C 1
ATOM 757 O O . ASP A 1 90 ? 21.301 -0.773 -15.868 1.00 87.75 90 ASP A O 1
ATOM 761 N N . ILE A 1 91 ? 23.158 0.500 -15.954 1.00 89.12 91 ILE A N 1
ATOM 762 C CA . ILE A 1 91 ? 24.147 -0.576 -15.771 1.00 89.12 91 ILE A CA 1
ATOM 763 C C . ILE A 1 91 ? 25.133 -0.125 -14.691 1.00 89.12 91 ILE A C 1
ATOM 765 O O . ILE A 1 91 ? 25.771 0.916 -14.836 1.00 89.12 91 ILE A O 1
ATOM 769 N N . TYR A 1 92 ? 25.289 -0.929 -13.639 1.00 88.50 92 TYR A N 1
ATOM 770 C CA . TYR A 1 92 ? 26.234 -0.677 -12.548 1.00 88.50 92 TYR A CA 1
ATOM 771 C C . TYR A 1 92 ? 27.342 -1.730 -12.551 1.00 88.50 92 TYR A C 1
ATOM 773 O O . TYR A 1 92 ? 27.059 -2.927 -12.598 1.00 88.50 92 TYR A O 1
ATOM 781 N N . ASN A 1 93 ? 28.602 -1.290 -12.489 1.00 86.19 93 ASN A N 1
ATOM 782 C CA . ASN A 1 93 ? 29.749 -2.186 -12.378 1.00 86.19 93 ASN A CA 1
ATOM 783 C C . ASN A 1 93 ? 30.123 -2.352 -10.900 1.00 86.19 93 ASN A C 1
ATOM 785 O O . ASN A 1 93 ? 30.579 -1.410 -10.255 1.00 86.19 93 ASN A O 1
ATOM 789 N N . LEU A 1 94 ? 29.942 -3.564 -10.378 1.00 83.31 94 LEU A N 1
ATOM 790 C CA . LEU A 1 94 ? 30.150 -3.864 -8.962 1.00 83.31 94 LEU A CA 1
ATOM 791 C C . LEU A 1 94 ? 31.632 -3.898 -8.552 1.00 83.31 94 LEU A C 1
ATOM 793 O O . LEU A 1 94 ? 31.920 -3.813 -7.366 1.00 83.31 94 LEU A O 1
ATOM 797 N N . ASP A 1 95 ? 32.583 -3.977 -9.483 1.00 78.19 95 ASP A N 1
ATOM 798 C CA . ASP A 1 95 ? 34.005 -4.041 -9.125 1.00 78.19 95 ASP A CA 1
ATOM 799 C C . ASP A 1 95 ? 34.598 -2.660 -8.830 1.00 78.19 95 ASP A C 1
ATOM 801 O O . ASP A 1 95 ? 35.574 -2.558 -8.094 1.00 78.19 95 ASP A O 1
ATOM 805 N N . LYS A 1 96 ? 34.041 -1.576 -9.383 1.00 64.50 96 LYS A N 1
ATOM 806 C CA . LYS A 1 96 ? 34.620 -0.226 -9.234 1.00 64.50 96 LYS A CA 1
ATOM 807 C C . LYS A 1 96 ? 34.113 0.543 -8.016 1.00 64.50 96 LYS A C 1
ATOM 809 O O . LYS A 1 96 ? 34.853 1.368 -7.488 1.00 64.50 96 LYS A O 1
ATOM 814 N N . ASP A 1 97 ? 32.909 0.237 -7.544 1.00 60.28 97 ASP A N 1
ATOM 815 C CA . ASP A 1 97 ? 32.205 1.075 -6.563 1.00 60.28 97 ASP A CA 1
ATOM 816 C C . ASP A 1 97 ? 32.317 0.573 -5.109 1.00 60.28 97 ASP A C 1
ATOM 818 O O . ASP A 1 97 ? 31.863 1.248 -4.187 1.00 60.28 97 ASP A O 1
ATOM 822 N N . PHE A 1 98 ? 32.951 -0.586 -4.874 1.00 56.75 98 PHE A N 1
ATOM 823 C CA . PHE A 1 98 ? 33.134 -1.168 -3.530 1.00 56.75 98 PHE A CA 1
ATOM 824 C C . PHE A 1 98 ? 34.546 -1.013 -2.952 1.00 56.75 98 PHE A C 1
ATOM 826 O O . PHE A 1 98 ? 34.789 -1.422 -1.813 1.00 56.75 98 PHE A O 1
ATOM 833 N N . TYR A 1 99 ? 35.474 -0.379 -3.674 1.00 53.25 99 TYR A N 1
ATOM 834 C CA . TYR A 1 99 ? 36.713 0.084 -3.056 1.00 53.25 99 TYR A CA 1
ATOM 835 C C . TYR A 1 99 ? 36.403 1.336 -2.234 1.00 53.25 99 TYR A C 1
ATOM 837 O O . TYR A 1 99 ? 36.566 2.462 -2.697 1.00 53.25 99 TYR A O 1
ATOM 845 N N . CYS A 1 100 ? 35.957 1.137 -0.991 1.00 53.38 100 CYS A N 1
ATOM 846 C CA . CYS A 1 100 ? 36.135 2.151 0.040 1.00 53.38 100 CYS A CA 1
ATOM 847 C C . CYS A 1 100 ? 37.622 2.515 0.039 1.00 53.38 100 CYS A C 1
ATOM 849 O O . CYS A 1 100 ? 38.469 1.686 0.372 1.00 53.38 100 CYS A O 1
ATOM 851 N N . SER A 1 101 ? 37.925 3.729 -0.411 1.00 50.78 101 SER A N 1
ATOM 852 C CA . SER A 1 101 ? 39.254 4.320 -0.366 1.00 50.78 101 SER A CA 1
ATOM 853 C C . SER A 1 101 ? 39.768 4.271 1.074 1.00 50.78 101 SER A C 1
ATOM 855 O O . SER A 1 101 ? 39.271 5.013 1.923 1.00 50.78 101 SER A O 1
ATOM 857 N N . ASN A 1 102 ? 40.709 3.358 1.327 1.00 42.75 102 ASN A N 1
ATOM 858 C CA . ASN A 1 102 ? 41.593 3.375 2.492 1.00 42.75 102 ASN A CA 1
ATOM 859 C C . ASN A 1 102 ? 42.749 4.340 2.238 1.00 42.75 102 ASN A C 1
ATOM 861 O O . ASN A 1 102 ? 43.275 4.320 1.100 1.00 42.75 102 ASN A O 1
#

pLDDT: mean 86.63, std 11.31, range [42.75, 97.62]

Sequence (102 aa):
MDNAMKYRYKFKIIKSYTFNKGRPFKNIIDDLYKLRLEYPKSDPMNYIAKLFMNSLYGRFGMNDNFNEIRIVNDNSLNDLINNKTLSIQDIYNLDKDFYCSN

Organism: Lentinula edodes (NCBI:txid5353)

Secondary structure (DSSP, 8-st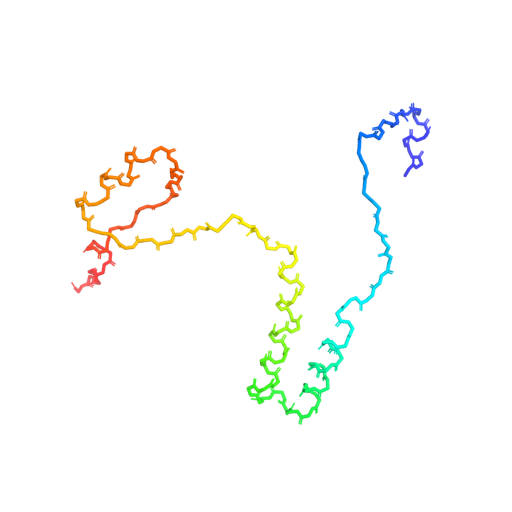ate):
-HHHHHTTPPP------------TTHHHHHHHHHHHHHS-TTSHHHHHHHHHHHHHHHHHT--S-PPPP----HHHHHHHHT-TT--------TTTS-----